Protein AF-A0A0P4UNM2-F1 (afdb_monomer)

Foldseek 3Di:
DDDDDDPPPPPPPDQPPLVVDPLSVVLVVVLCVVCVVLVVVCVVVVDDDPVSVVVNVVSVVVSVVVSVCVNPPPDPDADPPPDPDHHPVVPPD

pLDDT: mean 70.28, std 14.9, range [35.91, 89.31]

Structure (mmCIF, N/CA/C/O backbone):
data_AF-A0A0P4UNM2-F1
#
_entry.id   AF-A0A0P4UNM2-F1
#
loop_
_atom_site.group_PDB
_atom_site.id
_atom_site.type_symbol
_atom_site.label_atom_id
_atom_site.label_alt_id
_atom_site.label_comp_id
_atom_site.label_asym_id
_atom_site.label_entity_id
_atom_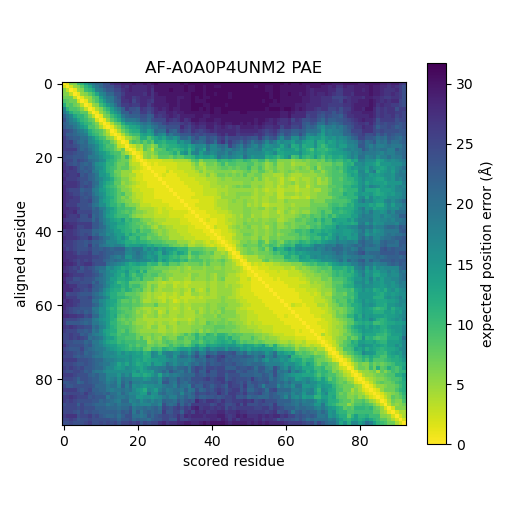site.label_seq_id
_atom_site.pdbx_PDB_ins_code
_atom_site.Cartn_x
_atom_site.Cartn_y
_atom_site.Cartn_z
_atom_site.occupancy
_atom_site.B_iso_or_equiv
_atom_site.auth_seq_id
_atom_site.auth_comp_id
_atom_site.auth_asym_id
_atom_site.auth_atom_id
_atom_site.pdbx_PDB_model_num
ATOM 1 N N . MET A 1 1 ? 33.251 6.129 -50.598 1.00 35.91 1 MET A N 1
ATOM 2 C CA . MET A 1 1 ? 33.913 6.690 -49.404 1.00 35.91 1 MET A CA 1
ATOM 3 C C . MET A 1 1 ? 32.815 7.081 -48.438 1.00 35.91 1 MET A C 1
ATOM 5 O O . MET A 1 1 ? 32.059 7.999 -48.721 1.00 35.91 1 MET A O 1
ATOM 9 N N . THR A 1 2 ? 32.643 6.270 -47.403 1.00 38.25 2 THR A N 1
ATOM 10 C CA . THR A 1 2 ? 31.540 6.309 -46.440 1.00 38.25 2 THR A CA 1
ATOM 11 C C . THR A 1 2 ? 32.071 6.898 -45.142 1.00 38.25 2 THR A C 1
ATOM 13 O O . THR A 1 2 ? 32.954 6.298 -44.536 1.00 38.25 2 THR A O 1
ATOM 16 N N . THR A 1 3 ? 31.519 8.027 -44.699 1.00 39.31 3 THR A N 1
ATOM 17 C CA . THR A 1 3 ? 31.690 8.487 -43.315 1.00 39.31 3 THR A CA 1
ATOM 18 C C . THR A 1 3 ? 30.473 9.312 -42.902 1.00 39.31 3 THR A C 1
ATOM 20 O O . THR A 1 3 ? 30.431 10.525 -43.080 1.00 39.31 3 THR A O 1
ATOM 23 N N . THR A 1 4 ? 29.461 8.644 -42.353 1.00 40.56 4 THR A N 1
ATOM 24 C CA . THR A 1 4 ? 28.430 9.282 -41.525 1.00 40.56 4 THR A CA 1
ATOM 25 C C . THR A 1 4 ? 28.844 9.014 -40.084 1.00 40.56 4 THR A C 1
ATOM 27 O O . THR A 1 4 ? 28.693 7.895 -39.605 1.00 40.56 4 THR A O 1
ATOM 30 N N . GLN A 1 5 ? 29.466 9.995 -39.426 1.00 49.50 5 GLN A N 1
ATOM 31 C CA . GLN A 1 5 ? 29.778 9.881 -38.003 1.00 49.50 5 GLN A CA 1
ATOM 32 C C . GLN A 1 5 ? 28.520 10.156 -37.181 1.00 49.50 5 GLN A C 1
ATOM 34 O O . GLN A 1 5 ? 27.916 11.223 -37.280 1.00 49.50 5 GLN A O 1
ATOM 39 N N . GLU A 1 6 ? 28.149 9.155 -36.385 1.00 42.97 6 GLU A N 1
ATOM 40 C CA . GLU A 1 6 ? 27.168 9.220 -35.310 1.00 42.97 6 GLU A CA 1
ATOM 41 C C . GLU A 1 6 ? 27.446 10.419 -34.400 1.00 42.97 6 GLU A C 1
ATOM 43 O O . GLU A 1 6 ? 28.454 10.477 -33.693 1.00 42.97 6 GLU A O 1
ATOM 48 N N . SER A 1 7 ? 26.507 11.360 -34.348 1.00 40.41 7 SER A N 1
ATOM 49 C CA . SER A 1 7 ? 26.391 12.241 -33.196 1.00 40.41 7 SER A CA 1
ATOM 50 C C . SER A 1 7 ? 25.963 11.384 -32.001 1.00 40.41 7 SER A C 1
ATOM 52 O O . SER A 1 7 ? 24.777 11.088 -31.835 1.00 40.41 7 SER A O 1
ATOM 54 N N . LEU A 1 8 ? 26.929 10.970 -31.178 1.00 49.06 8 LEU A N 1
ATOM 55 C CA . LEU A 1 8 ? 26.717 10.427 -29.836 1.00 49.06 8 LEU A CA 1
ATOM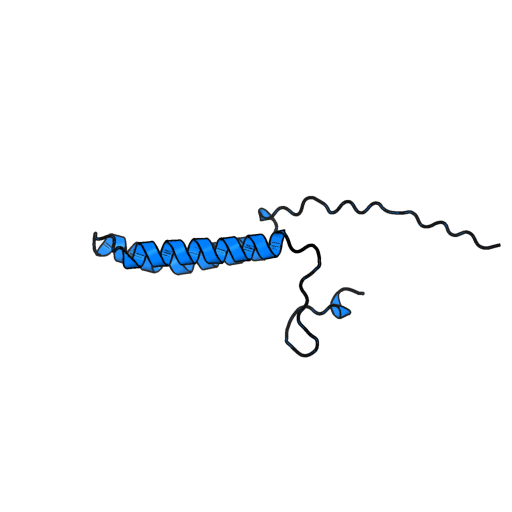 56 C C . LEU A 1 8 ? 26.023 11.490 -28.974 1.00 49.06 8 LEU A C 1
ATOM 58 O O . LEU A 1 8 ? 26.645 12.219 -28.200 1.00 49.06 8 LEU A O 1
ATOM 62 N N . SER A 1 9 ? 24.703 11.580 -29.130 1.00 43.88 9 SER A N 1
ATOM 63 C CA . SER A 1 9 ? 23.810 12.209 -28.171 1.00 43.88 9 SER A CA 1
ATOM 64 C C . SER A 1 9 ? 24.029 11.491 -26.848 1.00 43.88 9 SER A C 1
ATOM 66 O O . SER A 1 9 ? 23.577 10.364 -26.636 1.00 43.88 9 SER A O 1
ATOM 68 N N . THR A 1 10 ? 24.792 12.121 -25.961 1.00 45.97 10 THR A N 1
ATOM 69 C CA . THR A 1 10 ? 24.879 11.721 -24.563 1.00 45.97 10 THR A CA 1
ATOM 70 C C . THR A 1 10 ? 23.506 12.015 -23.967 1.00 45.97 10 THR A C 1
ATOM 72 O O . THR A 1 10 ? 23.270 13.069 -23.380 1.00 45.97 10 THR A O 1
ATOM 75 N N . ASN A 1 11 ? 22.568 11.087 -24.169 1.00 49.53 11 ASN A N 1
ATOM 76 C CA . ASN A 1 11 ? 21.276 11.057 -23.508 1.00 49.53 11 ASN A CA 1
ATOM 77 C C . ASN A 1 11 ? 21.554 10.752 -22.033 1.00 49.53 11 ASN A C 1
ATOM 79 O O . ASN A 1 11 ? 21.459 9.615 -21.572 1.00 49.53 11 ASN A O 1
ATOM 83 N N . LYS A 1 12 ? 22.021 11.771 -21.302 1.00 44.19 12 LYS A N 1
ATOM 84 C CA . LYS A 1 12 ? 22.010 11.750 -19.846 1.00 44.19 12 LYS A CA 1
ATOM 85 C C . LYS A 1 12 ? 20.553 11.493 -19.476 1.00 44.19 12 LYS A C 1
ATOM 87 O O . LYS A 1 12 ? 19.722 12.328 -19.836 1.00 44.19 12 LYS A O 1
ATOM 92 N N . PRO A 1 13 ? 20.222 10.378 -18.800 1.00 55.41 13 PRO A N 1
ATOM 93 C CA . PRO A 1 13 ? 18.860 10.170 -18.352 1.00 55.41 13 PRO A CA 1
ATOM 94 C C . PRO A 1 13 ? 18.509 11.368 -17.475 1.00 55.41 13 PRO A C 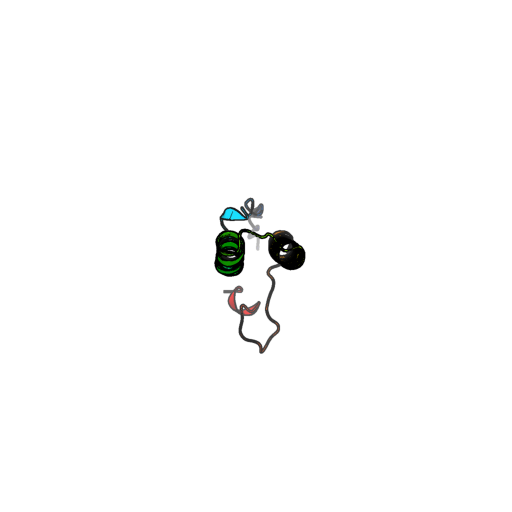1
ATOM 96 O O . PRO A 1 13 ? 19.132 11.585 -16.433 1.00 55.41 13 PRO A O 1
ATOM 99 N N . ALA A 1 14 ? 17.571 12.189 -17.950 1.00 55.59 14 ALA A N 1
ATOM 100 C CA . ALA A 1 14 ? 17.041 13.301 -17.183 1.00 55.59 14 ALA A CA 1
ATOM 101 C C . ALA A 1 14 ? 16.652 12.773 -15.793 1.00 55.59 14 ALA A C 1
ATOM 103 O O . ALA A 1 14 ? 16.158 11.641 -15.709 1.00 55.59 14 ALA A O 1
ATOM 104 N N . PRO A 1 15 ? 16.894 13.532 -14.709 1.00 48.66 15 PRO A N 1
ATOM 105 C CA . PRO A 1 15 ? 16.573 13.075 -13.365 1.00 48.66 15 PRO A CA 1
ATOM 106 C C . PRO A 1 15 ? 15.094 12.683 -13.335 1.00 48.66 15 PRO A C 1
ATOM 108 O O . PRO A 1 15 ? 14.211 13.534 -13.440 1.00 48.66 15 PRO A O 1
ATOM 111 N N . LYS A 1 16 ? 14.820 11.372 -13.273 1.00 58.94 16 LYS A N 1
ATOM 112 C CA . LYS A 1 16 ? 13.461 10.832 -13.221 1.00 58.94 16 LYS A CA 1
ATOM 113 C C . LYS A 1 16 ? 12.889 11.212 -11.866 1.00 58.94 16 LYS A C 1
ATOM 115 O O . LYS A 1 16 ? 13.058 10.496 -10.885 1.00 58.94 16 LYS A O 1
ATOM 120 N N . SER A 1 17 ? 12.252 12.377 -11.809 1.00 60.03 17 SER A N 1
ATOM 121 C CA . SER A 1 17 ? 11.512 12.796 -10.631 1.00 60.03 17 SER A CA 1
ATOM 122 C C . SER A 1 17 ? 10.439 11.753 -10.349 1.00 60.03 17 SER A C 1
ATOM 124 O O . SER A 1 17 ? 9.559 11.502 -11.176 1.00 60.03 17 SER A O 1
ATOM 126 N N . ILE A 1 18 ? 10.506 11.153 -9.165 1.00 60.62 18 ILE A N 1
ATOM 127 C CA . ILE A 1 18 ? 9.493 10.220 -8.667 1.00 60.62 18 ILE A CA 1
ATOM 128 C C . ILE A 1 18 ? 8.108 10.881 -8.640 1.00 60.62 18 ILE A C 1
ATOM 130 O O . ILE A 1 18 ? 7.105 10.223 -8.889 1.00 60.62 18 ILE A O 1
ATOM 134 N N . PHE A 1 19 ? 8.068 12.206 -8.471 1.00 61.31 19 PHE A N 1
ATOM 135 C CA . PHE A 1 19 ? 6.854 13.019 -8.453 1.00 61.31 19 PHE A CA 1
ATOM 136 C C . PHE A 1 19 ? 6.233 13.242 -9.839 1.00 61.31 19 PHE A C 1
ATOM 138 O O . PHE A 1 19 ? 5.071 13.628 -9.920 1.00 61.31 19 PHE A O 1
ATOM 145 N N . ALA A 1 20 ? 6.965 12.978 -10.928 1.00 59.69 20 ALA A N 1
ATOM 146 C CA . ALA A 1 20 ? 6.416 12.990 -12.288 1.00 59.69 20 ALA A CA 1
ATOM 147 C C . ALA A 1 20 ? 5.824 11.625 -12.695 1.00 59.69 20 ALA A C 1
ATOM 149 O O . ALA A 1 20 ? 5.175 11.503 -13.735 1.00 59.69 20 ALA A O 1
ATOM 150 N N . SER A 1 21 ? 6.043 10.579 -11.891 1.00 68.12 21 SER A N 1
ATOM 151 C CA . SER A 1 21 ? 5.564 9.233 -12.190 1.00 68.12 21 SER A CA 1
ATOM 152 C C . SER A 1 21 ? 4.070 9.099 -11.896 1.00 68.12 21 SER A C 1
ATOM 154 O O . SER A 1 21 ? 3.630 9.229 -10.753 1.00 68.12 21 SER A O 1
ATOM 156 N N . ARG A 1 22 ? 3.279 8.739 -12.916 1.00 73.88 22 ARG A N 1
ATOM 157 C CA . ARG A 1 22 ? 1.865 8.354 -12.737 1.00 73.88 22 ARG A CA 1
ATOM 158 C C . ARG A 1 22 ? 1.712 7.166 -11.783 1.00 73.88 22 ARG A C 1
ATOM 160 O O . ARG A 1 22 ? 0.721 7.082 -11.070 1.00 73.88 22 ARG A O 1
ATOM 167 N N . THR A 1 23 ? 2.705 6.277 -11.727 1.00 74.31 23 THR A N 1
ATOM 168 C CA . THR A 1 23 ? 2.721 5.138 -10.798 1.00 74.31 23 THR A CA 1
ATOM 169 C C . THR A 1 23 ? 2.906 5.588 -9.352 1.00 74.31 23 THR A C 1
ATOM 171 O O . TH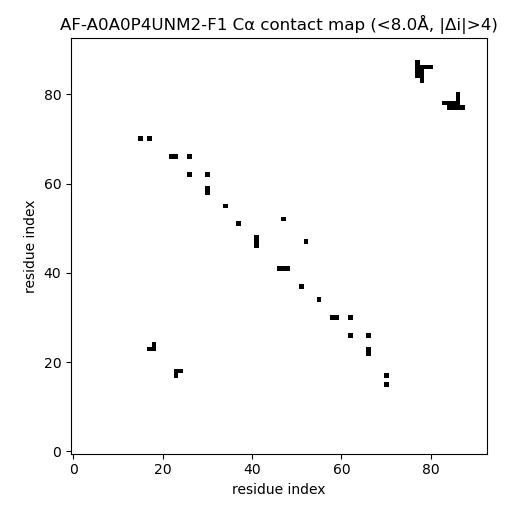R A 1 23 ? 2.276 5.019 -8.468 1.00 74.31 23 THR A O 1
ATOM 174 N N . PHE A 1 24 ? 3.722 6.617 -9.103 1.00 75.44 24 PHE A N 1
ATOM 175 C CA . PHE A 1 24 ? 3.904 7.170 -7.758 1.00 75.44 24 PHE A CA 1
ATOM 176 C C . PHE A 1 24 ? 2.595 7.758 -7.228 1.00 75.44 24 PHE A C 1
ATOM 178 O O . PHE A 1 24 ? 2.122 7.358 -6.166 1.00 75.44 24 PHE A O 1
ATOM 185 N N . TRP A 1 25 ? 1.960 8.639 -8.005 1.00 80.56 25 TRP A N 1
ATOM 186 C CA . TRP A 1 25 ? 0.681 9.232 -7.613 1.00 80.56 25 TRP A CA 1
ATOM 187 C C . TRP A 1 25 ? -0.450 8.205 -7.551 1.00 80.56 25 TRP A C 1
ATOM 189 O O . TRP A 1 25 ? -1.248 8.252 -6.623 1.00 80.56 25 TRP A O 1
ATOM 199 N N . GLY A 1 26 ? -0.490 7.232 -8.466 1.00 84.19 26 GLY A N 1
ATOM 200 C CA . GLY A 1 26 ? -1.452 6.129 -8.405 1.00 84.19 26 GLY A CA 1
ATOM 201 C C . GLY A 1 26 ? -1.309 5.295 -7.128 1.00 84.19 26 GLY A C 1
ATOM 202 O O . GLY A 1 26 ? -2.308 4.996 -6.474 1.00 84.19 26 GLY A O 1
ATOM 203 N N . ALA A 1 27 ? -0.074 4.981 -6.725 1.00 84.81 27 ALA A N 1
ATOM 204 C CA . ALA A 1 27 ? 0.203 4.277 -5.476 1.00 84.81 27 ALA A CA 1
ATOM 205 C C . ALA A 1 27 ? -0.195 5.112 -4.246 1.00 84.81 27 ALA A C 1
ATOM 207 O O . ALA A 1 27 ? -0.837 4.589 -3.340 1.00 84.81 27 ALA A O 1
ATOM 208 N N . MET A 1 28 ? 0.108 6.414 -4.239 1.00 84.19 28 MET A N 1
ATOM 209 C CA . MET A 1 28 ? -0.287 7.327 -3.157 1.00 84.19 28 MET A CA 1
ATOM 210 C C . MET A 1 28 ? -1.804 7.479 -3.032 1.00 84.19 28 MET A C 1
ATOM 212 O O . MET A 1 28 ? -2.334 7.410 -1.928 1.00 84.19 28 MET A O 1
ATOM 216 N N . LEU A 1 29 ? -2.525 7.630 -4.143 1.00 87.75 29 LEU A N 1
ATOM 217 C CA . LEU A 1 29 ? -3.987 7.722 -4.118 1.00 87.75 29 LEU A CA 1
ATOM 218 C C . LEU A 1 29 ? -4.622 6.414 -3.634 1.00 87.75 29 LEU A C 1
ATOM 220 O O . LEU A 1 29 ? -5.525 6.443 -2.803 1.00 87.75 29 LEU A O 1
ATOM 224 N N . THR A 1 30 ? -4.108 5.271 -4.093 1.00 87.81 30 THR A N 1
ATOM 225 C CA . THR A 1 30 ? -4.568 3.949 -3.638 1.00 87.81 30 THR A CA 1
ATOM 226 C C . THR A 1 30 ? -4.346 3.777 -2.139 1.00 87.81 30 THR A C 1
ATOM 228 O O . THR A 1 30 ? -5.233 3.311 -1.427 1.00 87.81 30 THR A O 1
ATOM 231 N N . LEU A 1 31 ? -3.184 4.209 -1.647 1.00 86.75 31 LEU A N 1
ATOM 232 C CA . LEU A 1 31 ? -2.846 4.187 -0.231 1.00 86.75 31 LEU A CA 1
ATOM 233 C C . LEU A 1 31 ? -3.824 5.036 0.594 1.00 86.75 31 LEU A C 1
ATOM 235 O O . LEU A 1 31 ? -4.350 4.558 1.593 1.00 86.75 31 LEU A O 1
ATOM 239 N N . VAL A 1 32 ? -4.128 6.261 0.157 1.00 86.94 32 VAL A N 1
ATOM 240 C CA . VAL A 1 32 ? -5.091 7.138 0.846 1.00 86.94 32 VAL A CA 1
ATOM 241 C C . VAL A 1 32 ? -6.484 6.509 0.888 1.00 86.94 32 VAL A C 1
ATOM 243 O O . VAL A 1 32 ? -7.098 6.460 1.953 1.00 86.94 32 VAL A O 1
ATOM 246 N N . VAL A 1 33 ? -6.967 5.979 -0.239 1.00 89.31 33 VAL A N 1
ATOM 247 C CA . VAL A 1 33 ? -8.285 5.327 -0.317 1.00 89.31 33 VAL A CA 1
ATOM 248 C C . VAL A 1 33 ? -8.354 4.093 0.586 1.00 89.31 33 VAL A C 1
ATOM 250 O O . VAL A 1 33 ? -9.368 3.880 1.246 1.00 89.31 33 VAL A O 1
ATOM 253 N N . ALA A 1 34 ? -7.279 3.309 0.672 1.00 87.12 34 ALA A N 1
ATOM 254 C CA . ALA A 1 34 ? -7.219 2.128 1.529 1.00 87.12 34 ALA A CA 1
ATOM 255 C C . ALA A 1 34 ? -7.199 2.470 3.033 1.00 87.12 34 ALA A C 1
ATOM 257 O O . ALA A 1 34 ? -7.733 1.718 3.848 1.00 87.12 34 ALA A O 1
ATOM 258 N N . ILE A 1 35 ? -6.598 3.603 3.410 1.00 84.62 35 ILE A N 1
ATOM 259 C CA . ILE A 1 35 ? -6.454 4.034 4.809 1.00 84.62 35 ILE A CA 1
ATOM 260 C C . ILE A 1 35 ? -7.685 4.805 5.305 1.00 84.62 35 ILE A C 1
ATOM 262 O O . ILE A 1 35 ? -8.014 4.726 6.489 1.00 84.62 35 ILE A O 1
ATOM 266 N N . ALA A 1 36 ? -8.386 5.519 4.422 1.00 86.19 36 ALA A N 1
ATOM 267 C CA . ALA A 1 36 ? -9.546 6.342 4.765 1.00 86.19 36 ALA A CA 1
ATOM 268 C C . ALA A 1 36 ? -10.604 5.630 5.644 1.00 86.19 36 ALA A C 1
ATOM 270 O O . ALA A 1 36 ? -10.918 6.165 6.711 1.00 86.19 36 ALA A O 1
ATOM 271 N N . PRO A 1 37 ? -11.116 4.429 5.295 1.00 84.00 37 PRO A N 1
ATOM 272 C CA . PRO A 1 37 ? -12.106 3.746 6.130 1.00 84.00 37 PRO A CA 1
ATOM 273 C C . PRO A 1 37 ? -11.526 3.303 7.479 1.00 84.00 37 PRO A C 1
ATOM 275 O O . PRO A 1 37 ? -12.183 3.445 8.505 1.00 84.00 37 PRO A O 1
ATOM 278 N N . LYS A 1 38 ? -10.264 2.849 7.507 1.00 82.19 38 LYS A N 1
ATOM 279 C CA . LYS A 1 38 ? -9.580 2.445 8.745 1.00 82.19 38 LYS A CA 1
ATOM 280 C C . LYS A 1 38 ? -9.424 3.608 9.719 1.00 82.19 38 LYS A C 1
ATOM 282 O O . LYS A 1 38 ? -9.585 3.428 10.922 1.00 82.19 38 LYS A O 1
ATOM 287 N N . VAL A 1 39 ? -9.103 4.798 9.215 1.00 81.56 39 VAL A N 1
ATOM 288 C CA . VAL A 1 39 ? -8.987 6.001 10.049 1.00 81.56 39 VAL A CA 1
ATOM 289 C C . VAL A 1 39 ? -10.354 6.461 10.544 1.00 81.56 39 VAL A C 1
ATOM 291 O O . VAL A 1 39 ? -10.464 6.789 11.722 1.00 81.56 39 VAL A O 1
ATOM 294 N N . GLY A 1 40 ? -11.389 6.412 9.699 1.00 82.50 40 GLY A N 1
ATOM 295 C CA . GLY A 1 40 ? -12.770 6.680 10.113 1.00 82.50 40 GLY A CA 1
ATOM 296 C C . GLY A 1 40 ? -13.203 5.791 11.280 1.00 82.50 40 GLY A C 1
ATOM 297 O O . GLY A 1 40 ? -13.575 6.297 12.334 1.00 82.50 40 GLY A O 1
ATOM 298 N N . GLU A 1 41 ? -13.013 4.474 11.154 1.00 83.38 41 GLU A N 1
ATOM 299 C CA . GLU A 1 41 ? -13.327 3.517 12.224 1.00 83.38 41 GLU A CA 1
ATOM 300 C C . GLU A 1 41 ? -12.546 3.790 13.520 1.00 83.38 41 GLU A C 1
ATOM 302 O O . GLU A 1 41 ? -13.093 3.644 14.612 1.00 83.38 41 GLU A O 1
ATOM 307 N N . MET A 1 42 ? -11.271 4.181 13.440 1.00 81.75 42 MET A N 1
ATOM 308 C CA . MET A 1 42 ? -10.471 4.487 14.635 1.00 81.75 42 MET A CA 1
ATOM 309 C C . MET A 1 42 ? -10.942 5.761 15.348 1.00 81.75 42 MET A C 1
ATOM 311 O O . MET A 1 42 ? -10.921 5.815 16.581 1.00 81.75 42 MET A O 1
ATOM 315 N N . VAL A 1 43 ? -11.370 6.774 14.588 1.00 82.62 43 VAL A N 1
ATOM 316 C CA . VAL A 1 43 ? -11.913 8.028 15.130 1.00 82.62 43 VAL A CA 1
ATOM 317 C C . VAL A 1 43 ? -13.270 7.781 15.783 1.00 82.62 43 VAL A C 1
ATOM 319 O O . VAL A 1 43 ? -13.467 8.179 16.934 1.00 82.62 43 VAL A O 1
ATOM 322 N N . ASP A 1 44 ? -14.160 7.061 15.100 1.00 84.00 44 ASP A N 1
ATOM 323 C CA . ASP A 1 44 ? -15.505 6.755 15.596 1.00 84.00 44 ASP A CA 1
ATOM 324 C C . ASP A 1 44 ? -15.455 5.900 16.868 1.00 84.00 44 ASP A C 1
ATOM 326 O O . ASP A 1 44 ? -16.160 6.169 17.844 1.00 84.00 44 ASP A O 1
ATOM 330 N N . ASN A 1 45 ? -14.550 4.919 16.913 1.00 82.88 45 ASN A N 1
ATOM 331 C CA . ASN A 1 45 ? -14.392 4.038 18.069 1.00 82.88 45 ASN A CA 1
ATOM 332 C C . ASN A 1 45 ? -13.538 4.638 19.200 1.00 82.88 45 ASN A C 1
ATOM 334 O O . ASN A 1 45 ? -13.404 4.010 20.255 1.00 82.88 45 ASN A O 1
ATOM 338 N N . LYS A 1 46 ? -12.928 5.820 18.998 1.00 77.44 46 LYS A N 1
ATOM 339 C CA . LYS A 1 46 ? -11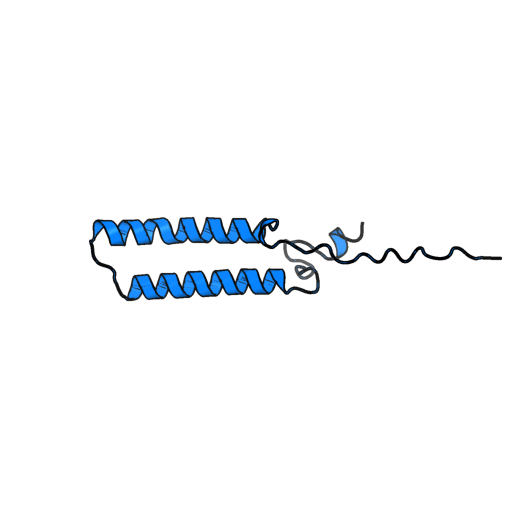.966 6.475 19.918 1.00 77.44 46 LYS A CA 1
ATOM 340 C C . LYS A 1 46 ? -10.872 5.541 20.454 1.00 77.44 46 LYS A C 1
ATOM 342 O O . LYS A 1 46 ? -10.297 5.779 21.518 1.00 77.44 46 LYS A O 1
ATOM 347 N N . LYS A 1 47 ? -10.593 4.457 19.737 1.00 78.69 47 LYS A N 1
ATOM 348 C CA . LYS A 1 47 ? -9.644 3.419 20.117 1.00 78.69 47 LYS A CA 1
ATOM 349 C C . LYS A 1 47 ? -8.765 3.129 18.924 1.00 78.69 47 LYS A C 1
ATOM 351 O O . LYS A 1 47 ? -9.241 2.777 17.849 1.00 78.69 47 LYS A O 1
ATOM 356 N N . VAL A 1 48 ? -7.468 3.250 19.157 1.00 73.25 48 VAL A N 1
ATOM 357 C CA . VAL A 1 48 ? -6.461 2.810 18.207 1.00 73.25 48 VAL A CA 1
ATOM 358 C C . VAL A 1 48 ? -6.097 1.381 18.580 1.00 73.25 48 VAL A C 1
ATOM 360 O O . VAL A 1 48 ? -5.523 1.139 19.640 1.00 73.25 48 VAL A O 1
ATOM 363 N N . ASP A 1 49 ? -6.487 0.434 17.733 1.00 80.75 49 ASP A N 1
ATOM 364 C CA . ASP A 1 49 ? -6.123 -0.968 17.902 1.00 80.75 49 ASP A CA 1
ATOM 365 C C . ASP A 1 49 ? -4.726 -1.238 17.321 1.00 80.75 49 ASP A C 1
ATOM 367 O O . ASP A 1 49 ? -4.365 -0.734 16.251 1.00 80.75 49 ASP A O 1
ATOM 371 N N . GLY A 1 50 ? -3.938 -2.060 18.015 1.00 77.00 50 GLY A N 1
ATOM 372 C CA . GLY A 1 50 ? -2.594 -2.441 17.580 1.00 77.00 50 GLY A CA 1
ATOM 373 C C . GLY A 1 50 ? -2.608 -3.189 16.245 1.00 77.00 50 GLY A C 1
ATOM 374 O O . GLY A 1 50 ? -1.697 -3.009 15.431 1.00 77.00 50 GLY A O 1
ATOM 375 N N . ALA A 1 51 ? -3.671 -3.954 15.966 1.00 81.38 51 ALA A N 1
ATOM 376 C CA . ALA A 1 51 ? -3.832 -4.630 14.682 1.00 81.38 51 ALA A CA 1
ATOM 377 C C . ALA A 1 51 ? -3.977 -3.623 13.529 1.00 81.38 51 ALA A C 1
ATOM 379 O O . ALA A 1 51 ? -3.293 -3.757 12.512 1.00 81.38 51 ALA A O 1
ATOM 380 N N . SER A 1 52 ? -4.773 -2.564 13.707 1.00 77.81 52 SER A N 1
ATOM 381 C CA . SER A 1 52 ? -4.925 -1.494 12.712 1.00 77.81 52 SER A CA 1
ATOM 382 C C . SER A 1 52 ? -3.610 -0.754 12.457 1.00 77.81 52 SER A C 1
ATOM 384 O O . SER A 1 52 ? -3.257 -0.527 11.300 1.00 77.81 52 SER A O 1
ATOM 386 N N . ILE A 1 53 ? -2.834 -0.451 13.505 1.00 81.12 53 ILE A N 1
ATOM 387 C CA . ILE A 1 53 ? -1.499 0.154 13.347 1.00 81.12 53 ILE A CA 1
ATOM 388 C C . ILE A 1 53 ? -0.582 -0.769 12.535 1.00 81.12 53 ILE A C 1
ATOM 390 O O . ILE A 1 53 ? 0.076 -0.316 11.598 1.00 81.12 53 ILE A O 1
ATOM 394 N N . SER A 1 54 ? -0.550 -2.064 12.858 1.00 83.19 54 SER A N 1
ATOM 395 C CA . SER A 1 54 ? 0.304 -3.022 12.146 1.00 83.19 54 SER A CA 1
ATOM 396 C C . SER A 1 54 ? -0.064 -3.140 10.661 1.00 83.19 54 SER A C 1
ATOM 398 O O . SER A 1 54 ? 0.824 -3.144 9.807 1.00 83.19 54 SER A O 1
ATOM 400 N N . GLN A 1 55 ? -1.363 -3.134 10.335 1.00 83.56 55 GLN A N 1
ATOM 401 C CA . GLN A 1 55 ? -1.853 -3.149 8.955 1.00 83.56 55 GLN A CA 1
ATOM 402 C C . GLN A 1 55 ? -1.428 -1.894 8.190 1.00 83.56 55 GLN A C 1
ATOM 404 O O . GLN A 1 55 ? -0.975 -2.003 7.050 1.00 83.56 55 GLN A O 1
ATOM 409 N N . LEU A 1 56 ? -1.512 -0.718 8.820 1.00 83.81 56 LEU A N 1
ATOM 410 C CA . LEU A 1 56 ? -1.040 0.527 8.216 1.00 83.81 56 LEU A CA 1
ATOM 411 C C . LEU A 1 56 ? 0.461 0.467 7.929 1.00 83.81 56 LEU A C 1
ATOM 413 O O . LEU A 1 56 ? 0.872 0.763 6.810 1.00 83.81 56 LEU A O 1
ATOM 417 N N . ILE A 1 57 ? 1.278 0.033 8.892 1.00 84.56 57 ILE A N 1
ATOM 418 C CA . ILE A 1 57 ? 2.737 -0.063 8.719 1.00 84.56 57 ILE A CA 1
ATOM 419 C C . ILE A 1 57 ? 3.096 -0.993 7.553 1.00 84.56 57 ILE A C 1
ATOM 421 O O . ILE A 1 57 ? 3.915 -0.627 6.707 1.00 84.56 57 ILE A O 1
ATOM 425 N N . VAL A 1 58 ? 2.465 -2.168 7.466 1.00 88.25 58 VAL A N 1
ATOM 426 C CA . VAL A 1 58 ? 2.689 -3.108 6.355 1.00 88.25 58 VAL A CA 1
ATOM 427 C C . VAL A 1 58 ? 2.279 -2.483 5.020 1.00 88.25 58 VAL A C 1
ATOM 429 O O . VAL A 1 58 ? 3.006 -2.604 4.030 1.00 88.25 58 VAL A O 1
ATOM 432 N N . LEU A 1 59 ? 1.155 -1.768 4.981 1.00 86.88 59 LEU A N 1
ATOM 433 C CA . LEU A 1 59 ? 0.669 -1.102 3.775 1.00 86.88 59 LEU A CA 1
ATOM 434 C C . LEU A 1 59 ? 1.616 0.021 3.313 1.00 86.88 59 LEU A C 1
ATOM 436 O O . LEU A 1 59 ? 1.957 0.094 2.130 1.00 86.88 59 LEU A O 1
ATOM 440 N N . PHE A 1 60 ? 2.114 0.850 4.233 1.00 86.06 60 PHE A N 1
ATOM 441 C CA . PHE A 1 60 ? 3.120 1.872 3.926 1.00 86.06 60 PHE A CA 1
ATOM 442 C C . PHE A 1 60 ? 4.438 1.246 3.449 1.00 86.06 60 PHE A C 1
ATOM 444 O O . PHE A 1 60 ? 5.007 1.695 2.450 1.00 86.06 60 PHE A O 1
ATOM 451 N N . GLY A 1 61 ? 4.909 0.191 4.121 1.00 86.94 61 GLY A N 1
ATOM 452 C CA . GLY A 1 61 ? 6.153 -0.500 3.778 1.00 86.94 61 GLY A CA 1
ATOM 453 C C . GLY A 1 61 ? 6.110 -1.140 2.390 1.00 86.94 61 GLY A C 1
ATOM 454 O O . GLY A 1 61 ? 6.993 -0.900 1.568 1.00 86.94 61 GLY A O 1
ATOM 455 N N . THR A 1 62 ? 5.050 -1.892 2.089 1.00 86.38 62 THR A N 1
ATOM 456 C CA . THR A 1 62 ? 4.855 -2.541 0.779 1.00 86.38 62 THR A CA 1
ATOM 457 C C . THR A 1 62 ? 4.684 -1.527 -0.354 1.00 86.38 62 THR A C 1
ATOM 459 O O . THR A 1 62 ? 5.275 -1.690 -1.427 1.00 86.38 62 THR A O 1
ATOM 462 N N . THR A 1 63 ? 3.952 -0.436 -0.113 1.00 84.94 63 THR A N 1
ATOM 463 C CA . THR A 1 63 ? 3.782 0.648 -1.095 1.00 84.94 63 THR A CA 1
ATOM 464 C C . THR A 1 63 ? 5.109 1.347 -1.383 1.00 84.94 63 THR A C 1
ATOM 466 O O . THR A 1 63 ? 5.463 1.563 -2.544 1.00 84.94 63 THR A O 1
ATOM 469 N N . THR A 1 64 ? 5.890 1.641 -0.342 1.00 82.62 64 THR A N 1
ATOM 470 C CA . THR A 1 64 ? 7.209 2.273 -0.484 1.00 82.62 64 THR A CA 1
ATOM 471 C C . THR A 1 64 ? 8.178 1.361 -1.232 1.00 82.62 64 THR A C 1
ATOM 473 O O . THR A 1 64 ? 8.831 1.811 -2.172 1.00 82.62 64 THR A O 1
ATOM 476 N N . LEU A 1 65 ? 8.213 0.068 -0.894 1.00 85.06 65 LEU A N 1
ATOM 477 C CA . LEU A 1 65 ? 9.044 -0.919 -1.588 1.00 85.06 65 LEU A CA 1
ATOM 478 C C . LEU A 1 65 ? 8.689 -1.011 -3.081 1.00 85.06 65 LEU A C 1
ATOM 480 O O . LEU A 1 65 ? 9.573 -1.075 -3.934 1.00 85.06 65 LEU A O 1
ATOM 484 N N . T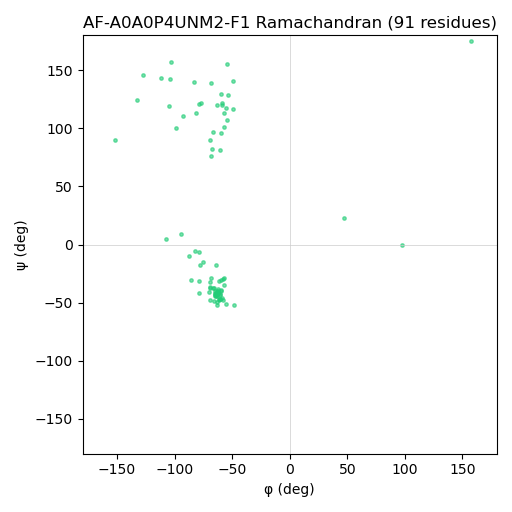HR A 1 66 ? 7.397 -0.946 -3.407 1.00 82.88 66 THR A N 1
ATOM 485 C CA . THR A 1 66 ? 6.904 -0.948 -4.793 1.00 82.88 66 THR A CA 1
ATOM 486 C C . THR A 1 66 ? 7.370 0.286 -5.565 1.00 82.88 66 THR A C 1
ATOM 488 O O . THR A 1 66 ? 7.795 0.178 -6.719 1.00 82.88 66 THR A O 1
ATOM 491 N N . ILE A 1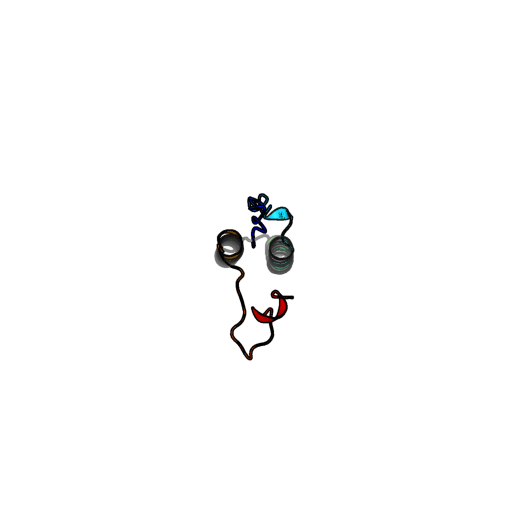 67 ? 7.320 1.464 -4.937 1.00 79.75 67 ILE A N 1
ATOM 492 C CA . ILE A 1 67 ? 7.799 2.713 -5.538 1.00 79.75 67 ILE A CA 1
ATOM 493 C C . ILE A 1 67 ? 9.314 2.644 -5.749 1.00 79.75 67 ILE A C 1
ATOM 495 O O . ILE A 1 67 ? 9.768 2.910 -6.860 1.00 79.75 67 ILE A O 1
ATOM 499 N N . ILE A 1 68 ? 10.087 2.232 -4.740 1.00 79.12 68 ILE A N 1
ATOM 500 C CA . ILE A 1 68 ? 11.550 2.101 -4.842 1.00 79.12 68 ILE A CA 1
ATOM 501 C C . ILE A 1 68 ? 11.920 1.135 -5.970 1.00 79.12 68 ILE A C 1
ATOM 503 O O . ILE A 1 68 ? 12.692 1.504 -6.851 1.00 79.12 68 ILE A O 1
ATOM 507 N N . GLY A 1 69 ? 11.292 -0.043 -6.031 1.00 76.38 69 GLY A N 1
ATOM 508 C CA . GLY A 1 69 ? 11.536 -1.014 -7.101 1.00 76.38 69 GLY A CA 1
ATOM 509 C C . GLY A 1 69 ? 11.231 -0.469 -8.502 1.00 76.38 69 GLY A C 1
ATOM 510 O O . GLY A 1 69 ? 11.891 -0.840 -9.472 1.00 76.38 69 GLY A O 1
ATOM 511 N N . ARG A 1 70 ? 10.272 0.456 -8.630 1.00 72.25 70 ARG A N 1
ATOM 512 C CA . ARG A 1 70 ? 9.978 1.149 -9.896 1.00 72.25 70 ARG A CA 1
ATOM 513 C C . ARG A 1 70 ? 10.960 2.275 -10.214 1.00 72.25 70 ARG A C 1
ATOM 515 O O . ARG A 1 70 ? 11.196 2.534 -11.392 1.00 72.25 70 ARG A O 1
ATOM 522 N N . VAL A 1 71 ? 11.513 2.941 -9.205 1.00 69.88 71 VAL A N 1
ATOM 523 C CA . VAL A 1 71 ? 12.470 4.048 -9.367 1.00 69.88 71 VAL A CA 1
ATOM 524 C C . VAL A 1 71 ? 13.874 3.527 -9.671 1.00 69.88 71 VAL A C 1
ATOM 526 O O . VAL A 1 71 ? 14.537 4.047 -10.566 1.00 69.88 71 VAL A O 1
ATOM 529 N N . GLU A 1 72 ? 14.305 2.468 -8.988 1.00 68.12 72 GLU A N 1
ATOM 530 C CA . GLU A 1 72 ? 15.622 1.845 -9.169 1.00 68.12 72 GLU A CA 1
ATOM 531 C C . GLU A 1 72 ? 15.706 0.931 -10.399 1.00 68.12 72 GLU A C 1
ATOM 533 O O . GLU A 1 72 ? 16.790 0.461 -10.756 1.00 68.12 72 GLU A O 1
ATOM 538 N N . ALA A 1 73 ? 14.584 0.687 -11.083 1.00 64.62 73 ALA A N 1
ATOM 539 C CA . ALA A 1 73 ? 14.541 -0.111 -12.299 1.00 64.62 73 ALA A CA 1
ATOM 540 C C . ALA A 1 73 ? 15.424 0.509 -13.402 1.00 64.62 73 ALA A C 1
ATOM 542 O O . ALA A 1 73 ? 15.008 1.385 -14.163 1.00 64.62 73 ALA A O 1
ATOM 543 N N . LYS A 1 74 ? 16.663 0.007 -13.516 1.00 57.25 74 LYS A N 1
ATOM 544 C CA . LYS A 1 74 ? 17.658 0.418 -14.527 1.00 57.25 74 LYS A CA 1
ATOM 545 C C . LYS A 1 74 ? 17.231 0.104 -15.963 1.00 57.25 74 LYS A C 1
ATOM 547 O O . LYS A 1 74 ? 17.809 0.640 -16.904 1.00 57.25 74 LYS A O 1
ATOM 552 N N . ARG A 1 75 ? 16.247 -0.780 -16.145 1.00 58.81 75 ARG A N 1
ATOM 553 C CA . ARG A 1 75 ? 15.673 -1.150 -17.442 1.00 58.81 75 ARG A CA 1
ATOM 554 C C . ARG A 1 75 ? 14.151 -1.000 -17.383 1.00 58.81 75 ARG A C 1
ATOM 556 O O . ARG A 1 75 ? 13.576 -1.257 -16.324 1.00 58.81 75 ARG A O 1
ATOM 563 N N . PRO A 1 76 ? 13.496 -0.604 -18.486 1.00 61.59 76 PRO A N 1
ATOM 564 C CA . PRO A 1 76 ? 12.045 -0.648 -18.570 1.00 61.59 76 PRO A CA 1
ATOM 565 C C . PRO A 1 76 ? 11.550 -2.062 -18.226 1.00 61.59 76 PRO A C 1
ATOM 567 O O . PRO A 1 76 ? 12.085 -3.058 -18.713 1.00 61.59 76 PRO A O 1
ATOM 570 N N . ILE A 1 77 ? 10.592 -2.140 -17.299 1.00 61.91 77 ILE A N 1
ATOM 571 C CA . ILE A 1 77 ? 9.987 -3.402 -16.869 1.00 61.91 77 ILE A CA 1
ATOM 572 C C . ILE A 1 77 ? 8.934 -3.756 -17.907 1.00 61.91 77 ILE A C 1
ATOM 574 O O . ILE A 1 77 ? 7.940 -3.043 -18.039 1.00 61.91 77 ILE A O 1
ATOM 578 N N . TYR A 1 78 ? 9.185 -4.841 -18.630 1.00 62.94 78 TYR A N 1
ATOM 579 C CA . TYR A 1 78 ? 8.300 -5.343 -19.668 1.00 62.94 78 TYR A CA 1
ATOM 580 C C . TYR A 1 78 ? 7.550 -6.562 -19.178 1.00 62.94 78 TYR A C 1
ATOM 582 O O . TYR A 1 78 ? 8.104 -7.413 -18.475 1.00 62.94 78 TYR A O 1
ATOM 590 N N . THR A 1 79 ? 6.295 -6.639 -19.583 1.00 69.12 79 THR A N 1
ATOM 591 C CA . THR A 1 79 ? 5.502 -7.855 -19.451 1.00 69.12 79 THR A CA 1
ATOM 592 C C . THR A 1 79 ? 6.082 -8.913 -20.399 1.00 69.12 79 THR A C 1
ATOM 594 O O . THR A 1 79 ? 6.485 -8.557 -21.507 1.00 69.12 79 THR A O 1
ATOM 597 N N . PRO A 1 80 ? 6.185 -10.187 -19.980 1.00 68.62 80 PRO A N 1
ATOM 598 C CA . PRO A 1 80 ? 6.536 -11.285 -20.879 1.00 68.62 80 PRO A CA 1
ATOM 599 C C . PRO A 1 80 ? 5.609 -11.354 -22.100 1.00 68.62 80 PRO A C 1
ATOM 601 O O . PRO A 1 80 ? 4.459 -10.920 -22.039 1.00 68.62 80 PRO A O 1
ATOM 604 N N . ASP A 1 81 ? 6.090 -11.930 -23.200 1.00 68.19 81 ASP A N 1
ATOM 605 C CA . ASP A 1 81 ? 5.280 -12.094 -24.408 1.00 68.19 81 ASP A CA 1
ATOM 606 C C . ASP A 1 81 ? 4.033 -12.952 -24.120 1.00 68.19 81 ASP A C 1
ATOM 608 O O . ASP A 1 81 ? 4.129 -14.038 -23.547 1.00 68.19 81 ASP A O 1
ATOM 612 N N . GLY A 1 82 ? 2.853 -12.457 -24.509 1.00 67.12 82 GLY A N 1
ATOM 613 C CA . GLY A 1 82 ? 1.576 -13.172 -24.366 1.00 67.12 82 GLY A CA 1
ATOM 614 C C . GLY A 1 82 ? 0.729 -12.805 -23.143 1.00 67.12 82 GLY A C 1
ATOM 615 O O . GLY A 1 82 ? -0.371 -13.336 -23.002 1.00 67.12 82 GLY A O 1
ATOM 616 N N . VAL A 1 83 ? 1.179 -11.880 -22.289 1.00 73.12 83 VAL A N 1
ATOM 617 C CA . VAL A 1 83 ? 0.359 -11.312 -21.205 1.00 73.12 83 VAL A CA 1
ATOM 618 C C . VAL A 1 83 ? 0.043 -9.836 -21.457 1.00 73.12 83 VAL A C 1
ATOM 620 O O . VAL A 1 83 ? 0.890 -9.109 -21.978 1.00 73.12 83 VAL A O 1
ATOM 623 N N . PRO A 1 84 ? -1.170 -9.369 -21.104 1.00 67.38 84 PRO A N 1
ATOM 624 C CA . PRO A 1 84 ? -1.568 -7.990 -21.349 1.00 67.38 84 PRO A CA 1
ATOM 625 C C . PRO A 1 84 ? -0.671 -7.019 -20.571 1.00 67.38 84 PRO A C 1
ATOM 627 O O . PRO A 1 84 ? -0.614 -7.053 -19.342 1.00 67.38 84 PRO A O 1
ATOM 630 N N . GLY A 1 85 ? 0.019 -6.138 -21.297 1.00 67.62 85 GLY A N 1
ATOM 631 C CA . GLY A 1 85 ? 0.845 -5.076 -20.735 1.00 67.62 85 GLY A CA 1
ATOM 632 C C . GLY A 1 85 ? 1.920 -4.582 -21.711 1.00 67.62 85 GLY A C 1
ATOM 633 O O . GLY A 1 85 ? 2.068 -5.144 -22.794 1.00 67.62 85 GLY A O 1
ATOM 634 N N . PRO A 1 86 ? 2.686 -3.538 -21.342 1.00 65.69 86 PRO A N 1
ATOM 635 C CA . PRO A 1 86 ? 3.708 -2.953 -22.205 1.00 65.69 86 PRO A CA 1
ATOM 636 C C . PRO A 1 86 ? 4.762 -3.988 -22.597 1.00 65.69 86 PRO A C 1
ATOM 638 O O . PRO A 1 86 ? 5.418 -4.575 -21.725 1.00 65.69 86 PRO A O 1
ATOM 641 N N . ASN A 1 87 ? 4.922 -4.201 -23.901 1.00 63.28 87 ASN A N 1
ATOM 642 C CA . ASN A 1 87 ? 5.904 -5.126 -24.444 1.00 63.28 87 ASN A CA 1
ATOM 643 C C . ASN A 1 87 ? 7.124 -4.374 -25.002 1.00 63.28 87 ASN A C 1
ATOM 645 O O . ASN A 1 87 ? 7.055 -3.190 -25.337 1.00 63.28 87 ASN A O 1
ATOM 649 N N . LYS A 1 88 ? 8.266 -5.060 -25.094 1.00 61.28 88 LYS A N 1
ATOM 650 C CA . LYS A 1 88 ? 9.501 -4.524 -25.692 1.00 61.28 88 LYS A CA 1
ATOM 651 C C . LYS A 1 88 ? 9.278 -4.072 -27.131 1.00 61.28 88 LYS A C 1
ATOM 653 O O . LYS A 1 88 ? 9.861 -3.080 -27.553 1.00 61.28 88 LYS A O 1
ATOM 658 N N . SER A 1 89 ? 8.412 -4.788 -27.835 1.00 62.97 89 SER A N 1
ATOM 659 C CA . SER A 1 89 ? 8.071 -4.589 -29.240 1.00 62.97 89 SER A CA 1
ATOM 660 C C . SER A 1 89 ? 7.299 -3.291 -29.506 1.00 62.97 89 SER A C 1
ATOM 662 O O . SER A 1 89 ? 7.462 -2.717 -30.575 1.00 62.97 89 SER A O 1
ATOM 664 N N . ASP A 1 90 ? 6.520 -2.794 -28.537 1.00 57.59 90 ASP A N 1
ATOM 665 C CA . ASP A 1 90 ? 5.687 -1.585 -28.696 1.00 57.59 90 ASP A CA 1
ATOM 666 C C . ASP A 1 90 ? 6.481 -0.274 -28.588 1.00 57.59 90 ASP A C 1
ATOM 668 O O . ASP A 1 90 ? 5.993 0.779 -28.982 1.00 57.59 90 ASP A O 1
ATOM 672 N N . LEU A 1 91 ? 7.692 -0.313 -28.024 1.00 54.81 91 LEU A N 1
ATOM 673 C CA . LEU A 1 91 ? 8.534 0.874 -27.808 1.00 54.81 91 LEU A CA 1
ATOM 674 C C . LEU A 1 91 ? 9.734 0.944 -28.767 1.00 54.81 91 LEU A C 1
ATOM 676 O O . LEU A 1 91 ? 10.593 1.806 -28.598 1.00 54.81 91 LEU A O 1
ATOM 680 N N . ALA A 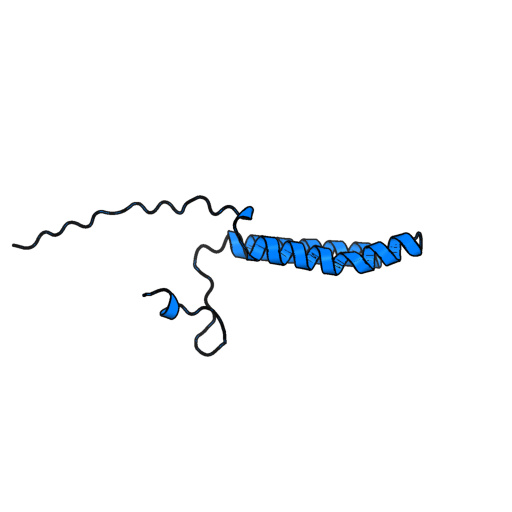1 92 ? 9.830 0.009 -29.716 1.00 53.62 92 ALA A N 1
ATOM 681 C CA . ALA A 1 92 ? 10.880 -0.039 -30.735 1.00 53.62 92 ALA A CA 1
ATOM 682 C C . ALA A 1 92 ? 10.469 0.632 -32.067 1.00 53.62 92 ALA A C 1
ATOM 684 O O . ALA A 1 92 ? 11.193 0.503 -33.055 1.00 53.62 92 ALA A O 1
A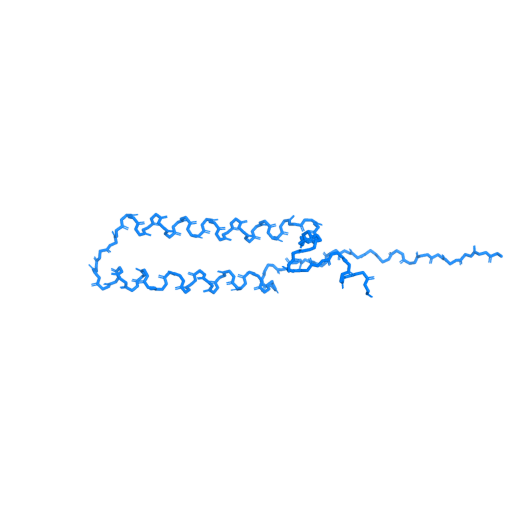TOM 685 N N . GLN A 1 93 ? 9.326 1.327 -32.088 1.00 44.00 93 GLN A N 1
ATOM 686 C CA . GLN A 1 93 ? 8.899 2.255 -33.144 1.00 44.00 93 GLN A CA 1
ATOM 687 C C . GLN A 1 93 ? 9.175 3.700 -32.725 1.00 44.00 93 GLN A C 1
ATOM 689 O O . GLN A 1 93 ? 9.475 4.508 -33.630 1.00 44.00 93 GLN A O 1
#

Solvent-accessible surface area (backbone atoms only — not comparable to full-atom values): 6014 Å² total; per-residue (Å²): 142,87,82,85,80,79,81,80,74,80,76,67,80,68,85,79,52,64,89,76,34,68,65,46,54,51,51,51,52,52,49,49,63,66,43,48,62,58,53,49,54,31,61,77,64,75,46,86,51,70,66,61,53,52,52,50,53,52,52,53,50,54,52,49,52,53,49,49,58,63,69,68,47,88,56,90,84,56,44,63,92,94,50,98,59,63,43,73,76,76,74,75,117

Nearest PDB structures (foldseek):
  8b6f-assembly1_BA  TM=6.622E-01  e=3.786E+00  Tetrahymena thermophila SB210

Radius of gyration: 21.39 Å; Cα contacts (8 Å, |Δi|>4): 28; chains: 1; bounding box: 49×26×70 Å

Secondary structure (DSSP, 8-state):
-----------------GGG-HHHHHHHHHHHHHHHHHHHHHHHTT---HHHHHHHHHHHHHHHHHHHHHHS-SS---PPTTSSS--GGGG--

Mean predicted aligned error: 14.48 Å

Sequence (93 aa):
MTTTQESLSTNKPAPKSIFASRTFWGAMLTLVVAIAPKVGEMVDNKKVDGASISQLIVLFGTTTLTIIGRVEAKRPIYTPDGVPGPNKSDLAQ